Protein AF-A0A5R2N262-F1 (afdb_monomer_lite)

Sequence (107 aa):
MSVRNAAKRFSSVMTAASLSLALLIPTGPAFADAGFRQWVAGFRATAVAGGVSGAVYDQAFRGINEPDPVVLEKARTQPEFTAPAWDYFDNRVHDQSVAVGQQMAKK

Secondary structure (DSSP, 8-state):
--STTHHHHHHHHHHHHHHHHHTTS--PSPP--HHHHHHHHHHHHHHHHTT--HHHHHHHTTT--S--HHHHHHHH---SPPPPHHHHHHHHSSHHHHHHHHHHHT-

Radius of gyration: 30.35 Å; chains: 1; bounding box: 85×37×73 Å

Structure (mmCIF, N/CA/C/O backbone):
data_AF-A0A5R2N262-F1
#
_entry.id   AF-A0A5R2N262-F1
#
loop_
_atom_site.group_PDB
_atom_site.id
_atom_site.type_symbol
_atom_site.label_atom_id
_atom_site.label_alt_id
_atom_site.label_comp_id
_atom_site.label_asym_id
_atom_site.label_entity_id
_atom_site.label_seq_id
_atom_site.pdbx_PDB_ins_code
_atom_site.Cartn_x
_atom_site.Cartn_y
_atom_site.Cartn_z
_atom_site.occupancy
_atom_site.B_iso_or_equiv
_atom_site.auth_seq_id
_atom_site.auth_comp_id
_atom_site.auth_asym_id
_atom_site.auth_atom_id
_atom_site.pdbx_PDB_model_num
ATOM 1 N N . MET A 1 1 ? 59.979 19.973 -45.830 1.00 45.50 1 MET A N 1
ATOM 2 C CA . MET A 1 1 ? 59.147 20.448 -44.704 1.00 45.50 1 MET A CA 1
ATOM 3 C C . MET A 1 1 ? 57.696 20.519 -45.175 1.00 45.50 1 MET A C 1
ATOM 5 O O . MET A 1 1 ? 57.459 21.074 -46.232 1.00 45.50 1 MET A O 1
ATOM 9 N N . SER A 1 2 ? 56.769 19.930 -44.411 1.00 57.97 2 SER A N 1
ATOM 10 C CA . SER A 1 2 ? 55.323 20.230 -44.379 1.00 57.97 2 SER A CA 1
ATOM 11 C C . SER A 1 2 ? 54.417 19.937 -45.596 1.00 57.97 2 SER A C 1
ATOM 13 O O . SER A 1 2 ? 54.035 20.848 -46.312 1.00 57.97 2 SER A O 1
ATOM 15 N N . VAL A 1 3 ? 53.948 18.685 -45.745 1.00 54.22 3 VAL A N 1
ATOM 16 C CA . VAL A 1 3 ? 52.623 18.403 -46.375 1.00 54.22 3 VAL A CA 1
ATOM 17 C C . VAL A 1 3 ? 51.903 17.212 -45.708 1.00 54.22 3 VAL A C 1
ATOM 19 O O . VAL A 1 3 ? 50.682 17.196 -45.593 1.00 54.22 3 VAL A O 1
ATOM 22 N N . ARG A 1 4 ? 52.635 16.234 -45.149 1.00 50.91 4 ARG A N 1
ATOM 23 C CA . ARG A 1 4 ? 52.045 15.017 -44.540 1.00 50.91 4 ARG A CA 1
ATOM 24 C C . ARG A 1 4 ? 51.305 15.219 -43.203 1.00 50.91 4 ARG A C 1
ATOM 26 O O . ARG A 1 4 ? 50.581 14.322 -42.782 1.00 50.91 4 ARG A O 1
ATOM 33 N N . ASN A 1 5 ? 51.438 16.378 -42.553 1.00 45.56 5 ASN A N 1
ATOM 34 C CA . ASN A 1 5 ? 50.828 16.639 -41.238 1.00 45.56 5 ASN A CA 1
ATOM 35 C C . ASN A 1 5 ? 49.448 17.320 -41.297 1.00 45.56 5 ASN A C 1
ATOM 37 O O . ASN A 1 5 ? 48.765 17.368 -40.277 1.00 45.56 5 ASN A O 1
ATOM 41 N N . ALA A 1 6 ? 49.016 17.825 -42.458 1.00 48.62 6 ALA A N 1
ATOM 42 C CA . ALA A 1 6 ? 47.738 18.532 -42.584 1.00 48.62 6 ALA A CA 1
ATOM 43 C C . ALA A 1 6 ? 46.529 17.574 -42.603 1.00 48.62 6 ALA A C 1
ATOM 45 O O . ALA A 1 6 ? 45.525 17.834 -41.943 1.00 48.62 6 ALA A O 1
ATOM 46 N N . ALA A 1 7 ? 46.649 16.419 -43.268 1.00 48.12 7 ALA A N 1
ATOM 47 C CA . ALA A 1 7 ? 45.550 15.455 -43.400 1.00 48.12 7 ALA A CA 1
ATOM 48 C C . ALA A 1 7 ? 45.171 14.774 -42.070 1.00 48.12 7 ALA A C 1
ATOM 50 O O . ALA A 1 7 ? 43.995 14.556 -41.795 1.00 48.12 7 ALA A O 1
ATOM 51 N N . LYS A 1 8 ? 46.150 14.509 -41.190 1.00 46.91 8 LYS A N 1
ATOM 52 C CA . LYS A 1 8 ? 45.885 13.933 -39.857 1.00 46.91 8 LYS A CA 1
ATOM 53 C C . LYS A 1 8 ? 45.213 14.918 -38.896 1.00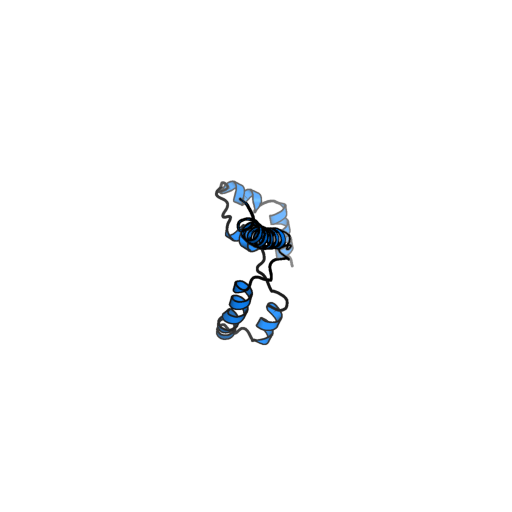 46.91 8 LYS A C 1
ATOM 55 O O . LYS A 1 8 ? 44.552 14.486 -37.960 1.00 46.91 8 LYS A O 1
ATOM 60 N N . ARG A 1 9 ? 45.354 16.230 -39.123 1.00 49.38 9 ARG A N 1
ATOM 61 C CA . ARG A 1 9 ? 44.721 17.262 -38.286 1.00 49.38 9 ARG A CA 1
ATOM 62 C C . ARG A 1 9 ? 43.255 17.506 -38.644 1.00 49.38 9 ARG A C 1
ATOM 64 O O . ARG A 1 9 ? 42.504 17.914 -37.770 1.00 49.38 9 ARG A O 1
ATOM 71 N N . PHE A 1 10 ? 42.829 17.188 -39.867 1.00 44.69 10 PHE A N 1
ATOM 72 C CA . PHE A 1 10 ? 41.422 17.306 -40.269 1.00 44.69 10 PHE A CA 1
ATOM 73 C C . PHE A 1 10 ? 40.551 16.129 -39.800 1.00 44.69 10 PHE A C 1
ATOM 75 O O . PHE A 1 10 ? 39.416 16.349 -39.386 1.00 44.69 10 PHE A O 1
ATOM 82 N N . SER A 1 11 ? 41.082 14.899 -39.753 1.00 45.31 11 SER A N 1
ATOM 83 C CA . SER A 1 11 ? 40.324 13.749 -39.221 1.00 45.31 11 SER A CA 1
ATOM 84 C C . SER A 1 11 ? 40.069 13.806 -37.711 1.00 45.31 11 SER A C 1
ATOM 86 O O . SER A 1 11 ? 39.088 13.227 -37.256 1.00 45.31 11 SER A O 1
ATOM 88 N N . SER A 1 12 ? 40.904 14.500 -36.927 1.00 44.97 12 SER A N 1
ATOM 89 C CA . SER A 1 12 ? 40.700 14.627 -35.472 1.00 44.97 12 SER A CA 1
ATOM 90 C C . SER A 1 12 ? 39.722 15.732 -35.069 1.00 44.97 12 SER A C 1
ATOM 92 O O . SER A 1 12 ? 39.173 15.675 -33.974 1.00 44.97 12 SER A O 1
ATOM 94 N N . VAL A 1 13 ? 39.475 16.728 -35.926 1.00 50.94 13 VAL A N 1
ATOM 95 C CA . VAL A 1 13 ? 38.512 17.802 -35.615 1.00 50.94 13 VAL A CA 1
ATOM 96 C C . VAL A 1 13 ? 37.072 17.347 -35.888 1.00 50.94 13 VAL A C 1
ATOM 98 O O . VAL A 1 13 ? 36.160 17.738 -35.164 1.00 50.94 13 VAL A O 1
ATOM 101 N N . MET A 1 14 ? 36.861 16.448 -36.857 1.00 51.28 14 MET A N 1
ATOM 102 C CA . MET A 1 14 ? 35.522 15.947 -37.198 1.00 51.28 14 MET A CA 1
ATOM 103 C C . MET A 1 14 ? 34.957 14.951 -36.171 1.00 51.28 14 MET A C 1
ATOM 105 O O . MET A 1 14 ? 33.752 14.942 -35.949 1.00 51.28 14 MET A O 1
ATOM 109 N N . THR A 1 15 ? 35.805 14.161 -35.501 1.00 52.19 15 THR A N 1
ATOM 110 C CA . THR A 1 15 ? 35.391 13.246 -34.417 1.00 52.19 15 THR A CA 1
ATOM 111 C C . THR A 1 15 ? 35.157 13.960 -33.085 1.00 52.19 15 THR A C 1
ATOM 113 O O . THR A 1 15 ? 34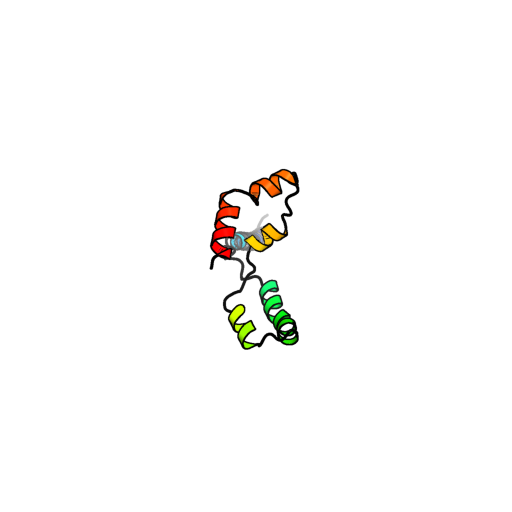.275 13.561 -32.323 1.00 52.19 15 THR A O 1
ATOM 116 N N . ALA A 1 16 ? 35.896 15.039 -32.807 1.00 50.97 16 ALA A N 1
ATOM 117 C CA . ALA A 1 16 ? 35.697 15.841 -31.600 1.00 50.97 16 ALA A CA 1
ATOM 118 C C . ALA A 1 16 ? 34.379 16.640 -31.648 1.00 50.97 16 ALA A C 1
ATOM 120 O O . ALA A 1 16 ? 33.645 16.668 -30.663 1.00 50.97 16 ALA A O 1
ATOM 121 N N . ALA A 1 17 ? 34.028 17.214 -32.806 1.00 53.88 17 ALA A N 1
ATOM 122 C CA . ALA A 1 17 ? 32.791 17.983 -32.969 1.00 53.88 17 ALA A CA 1
ATOM 123 C C . ALA A 1 17 ? 31.517 17.124 -32.826 1.00 53.88 17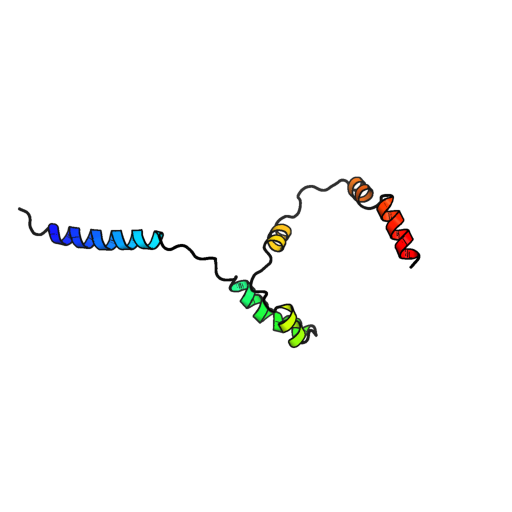 ALA A C 1
ATOM 125 O O . ALA A 1 17 ? 30.528 17.575 -32.247 1.00 53.88 17 ALA A O 1
ATOM 126 N N . SER A 1 18 ? 31.542 15.867 -33.286 1.00 55.03 18 SER A N 1
ATOM 127 C CA . SER A 1 18 ? 30.422 14.928 -33.127 1.00 55.03 18 SER A CA 1
ATOM 128 C C . SER A 1 18 ? 30.182 14.507 -31.674 1.00 55.03 18 SER A C 1
ATOM 130 O O . SER A 1 18 ? 29.036 14.285 -31.288 1.00 55.03 18 SER A O 1
ATOM 132 N N . LEU A 1 19 ? 31.235 14.437 -30.851 1.00 56.12 19 LEU A N 1
ATOM 133 C CA . LEU A 1 19 ? 31.100 14.090 -29.435 1.00 56.12 19 LEU A CA 1
ATOM 134 C C . LEU A 1 19 ? 30.516 15.257 -28.625 1.00 56.12 19 LEU A C 1
ATOM 136 O O . LEU A 1 19 ? 29.714 15.040 -27.723 1.00 56.12 19 LEU A O 1
ATOM 140 N N . SER A 1 20 ? 30.853 16.498 -28.990 1.00 58.84 20 SER A N 1
ATOM 141 C CA . SER A 1 20 ? 30.277 17.695 -28.370 1.00 58.84 20 SER A CA 1
ATOM 142 C C . SER A 1 20 ? 28.795 17.884 -28.704 1.00 58.84 20 SER A C 1
ATOM 144 O O . SER A 1 20 ? 28.046 18.328 -27.841 1.00 58.84 20 SER A O 1
ATOM 146 N N . LEU A 1 21 ? 28.342 17.509 -29.908 1.00 58.19 21 LEU A N 1
ATOM 147 C CA . LEU A 1 21 ? 26.930 17.632 -30.293 1.00 58.19 21 LEU A CA 1
ATOM 148 C C . LEU A 1 21 ? 26.019 16.627 -29.562 1.00 58.19 21 LEU A C 1
ATOM 150 O O . LEU A 1 21 ? 24.862 16.937 -29.291 1.00 58.19 21 LEU A O 1
ATOM 154 N N . ALA A 1 22 ? 26.543 15.458 -29.175 1.00 60.75 22 ALA A N 1
ATOM 155 C CA . ALA A 1 22 ? 25.795 14.465 -28.400 1.00 60.75 22 ALA A CA 1
ATOM 156 C C . ALA A 1 22 ? 25.437 14.943 -26.976 1.00 60.75 22 ALA A C 1
ATOM 158 O O . ALA A 1 22 ? 24.433 14.497 -26.427 1.00 60.75 22 ALA A O 1
ATOM 159 N N . LEU A 1 23 ? 26.200 15.883 -26.396 1.00 61.50 23 LEU A N 1
ATOM 160 C CA . LEU A 1 23 ? 25.888 16.488 -25.090 1.00 61.50 23 LEU A CA 1
ATOM 161 C C . LEU A 1 23 ? 24.759 17.531 -25.139 1.00 61.50 23 LEU A C 1
ATOM 163 O O . LEU A 1 23 ? 24.255 17.918 -24.088 1.00 61.50 23 LEU A O 1
ATOM 167 N N . LEU A 1 24 ? 24.361 17.993 -26.329 1.00 65.12 24 LEU A N 1
ATOM 168 C CA . LEU A 1 24 ? 23.244 18.929 -26.498 1.00 65.12 24 LEU A CA 1
ATOM 169 C C . LEU A 1 24 ? 21.904 18.228 -26.754 1.00 65.12 24 LEU A C 1
ATOM 171 O O . LEU A 1 24 ? 20.898 18.911 -26.938 1.00 65.12 24 LEU A O 1
ATOM 175 N N . ILE A 1 25 ? 21.863 16.890 -26.769 1.00 71.12 25 ILE A N 1
ATOM 176 C CA . ILE A 1 25 ? 20.596 16.164 -26.863 1.00 71.12 25 ILE A CA 1
ATOM 177 C C . ILE A 1 25 ? 19.891 16.313 -25.509 1.00 71.12 25 ILE A C 1
ATOM 179 O O . ILE A 1 25 ? 20.400 15.791 -24.514 1.00 71.12 25 ILE A O 1
ATOM 183 N N . PRO A 1 26 ? 18.740 17.006 -25.426 1.00 67.31 26 PRO A N 1
ATOM 184 C CA . PRO A 1 26 ? 17.973 17.031 -24.195 1.00 67.31 26 PRO A CA 1
ATOM 185 C C . PRO A 1 26 ? 17.607 15.591 -23.842 1.00 67.31 26 PRO A C 1
ATOM 187 O O . PRO A 1 26 ? 16.981 14.883 -24.634 1.00 67.31 26 PRO A O 1
ATOM 190 N N . THR A 1 27 ? 18.005 15.144 -22.653 1.00 63.22 27 THR A N 1
ATOM 191 C CA . THR A 1 27 ? 17.433 13.946 -22.046 1.00 63.22 27 THR A CA 1
ATOM 192 C C . THR A 1 27 ? 15.953 14.240 -21.840 1.00 63.22 27 THR A C 1
ATOM 194 O O . THR A 1 27 ? 15.579 14.945 -20.902 1.00 63.22 27 THR A O 1
ATOM 197 N N . GLY A 1 28 ? 15.121 13.786 -22.780 1.00 61.28 28 GLY A N 1
ATOM 198 C CA . GLY A 1 28 ? 13.671 13.882 -22.670 1.00 61.28 28 GLY A CA 1
ATOM 199 C C . GLY A 1 28 ? 13.180 13.239 -21.368 1.00 61.28 28 GLY A C 1
ATOM 200 O O . GLY A 1 28 ? 13.939 12.506 -20.724 1.00 61.28 28 GLY A O 1
ATOM 201 N N . PRO A 1 29 ? 11.928 13.513 -20.959 1.00 59.84 29 PRO A N 1
ATOM 202 C CA . PRO A 1 29 ? 11.372 12.948 -19.736 1.00 59.84 29 PRO A CA 1
ATOM 203 C C . PRO A 1 29 ? 11.590 11.435 -19.735 1.00 59.84 29 PRO A C 1
ATOM 205 O O . PRO A 1 29 ? 11.349 10.768 -20.745 1.00 59.84 29 PRO A O 1
ATOM 208 N N . ALA A 1 30 ? 12.120 10.921 -18.625 1.00 57.09 30 ALA A N 1
ATOM 209 C CA . ALA A 1 30 ? 12.391 9.505 -18.466 1.00 57.09 30 ALA A CA 1
ATOM 210 C C . ALA A 1 30 ? 11.118 8.724 -18.808 1.00 57.09 30 ALA A C 1
ATOM 212 O O . ALA A 1 30 ? 10.059 8.955 -18.227 1.00 57.09 30 ALA A O 1
ATOM 213 N N . PHE A 1 31 ? 11.220 7.846 -19.806 1.00 56.38 31 PHE A N 1
ATOM 214 C CA . PHE A 1 31 ? 10.157 6.917 -20.154 1.00 56.38 31 PHE A CA 1
ATOM 215 C C . PHE A 1 31 ? 9.715 6.193 -18.883 1.00 56.38 31 PHE A C 1
ATOM 217 O O . PHE A 1 31 ? 10.567 5.799 -18.087 1.00 56.38 31 PHE A O 1
ATOM 224 N N . ALA A 1 32 ? 8.400 6.031 -18.721 1.00 60.97 32 ALA A N 1
ATOM 225 C CA . ALA A 1 32 ? 7.770 5.296 -17.633 1.00 60.97 32 ALA A CA 1
ATOM 226 C C . ALA A 1 32 ? 8.621 4.093 -17.173 1.00 60.97 32 ALA A C 1
ATOM 228 O O . ALA A 1 32 ? 9.217 3.393 -18.005 1.00 60.97 32 ALA A O 1
ATOM 229 N N . ASP A 1 33 ? 8.657 3.829 -15.869 1.00 74.94 33 ASP A N 1
ATOM 230 C CA . ASP A 1 33 ? 9.532 2.808 -15.291 1.00 74.94 33 ASP A CA 1
ATOM 231 C C . ASP A 1 33 ? 9.235 1.424 -15.906 1.00 74.94 33 ASP A C 1
ATOM 233 O O . ASP A 1 33 ? 8.155 0.845 -15.744 1.00 74.94 33 ASP A O 1
ATOM 237 N N . ALA A 1 34 ? 10.178 0.915 -16.708 1.00 83.06 34 ALA A N 1
ATOM 238 C CA . ALA A 1 34 ? 10.014 -0.349 -17.422 1.00 83.06 34 ALA A CA 1
ATOM 239 C C . ALA A 1 34 ? 9.897 -1.536 -16.455 1.00 83.06 34 ALA A C 1
ATOM 241 O O . ALA A 1 34 ? 9.155 -2.479 -16.737 1.00 83.06 34 ALA A O 1
ATOM 242 N N . GLY A 1 35 ? 10.574 -1.460 -15.305 1.00 90.44 35 GLY A N 1
ATOM 243 C CA . GLY A 1 35 ? 10.491 -2.461 -14.249 1.00 90.44 35 GLY A CA 1
ATOM 244 C C . GLY A 1 35 ? 9.116 -2.474 -13.593 1.00 90.44 35 GLY A C 1
ATOM 245 O O . GLY A 1 35 ? 8.543 -3.542 -13.397 1.00 90.44 35 GLY A O 1
ATOM 246 N N . PHE A 1 36 ? 8.531 -1.304 -13.336 1.00 94.19 36 PHE A N 1
ATOM 247 C CA . PHE A 1 36 ? 7.190 -1.190 -12.772 1.00 94.19 36 PHE A CA 1
ATOM 248 C C . PHE A 1 36 ? 6.127 -1.764 -13.711 1.00 94.19 36 PHE A C 1
ATOM 250 O O . PHE A 1 36 ? 5.306 -2.571 -13.281 1.00 94.19 36 PHE A O 1
ATOM 257 N N . ARG A 1 37 ? 6.166 -1.440 -15.011 1.00 93.56 37 ARG A N 1
ATOM 258 C CA . ARG A 1 37 ? 5.229 -2.042 -15.979 1.00 93.56 37 ARG A CA 1
ATOM 259 C C . ARG A 1 37 ? 5.383 -3.557 -16.072 1.00 93.56 37 ARG A C 1
ATOM 261 O O . ARG A 1 37 ? 4.383 -4.268 -16.156 1.00 93.56 37 ARG A O 1
ATOM 268 N N . GLN A 1 38 ? 6.618 -4.056 -16.043 1.00 94.94 38 GLN A N 1
ATOM 269 C CA . GLN A 1 38 ? 6.879 -5.494 -16.017 1.00 94.94 38 GLN A CA 1
ATOM 270 C C . GLN A 1 38 ? 6.332 -6.136 -14.736 1.00 94.94 38 GLN A C 1
ATOM 272 O O . GLN A 1 38 ? 5.746 -7.217 -14.796 1.00 94.94 38 GLN A O 1
ATOM 277 N N . TRP A 1 39 ? 6.478 -5.464 -13.595 1.00 96.06 39 TRP A N 1
ATOM 278 C CA . TRP A 1 39 ? 5.914 -5.908 -12.328 1.00 96.06 39 TRP A CA 1
ATOM 279 C C . TRP A 1 39 ? 4.383 -5.954 -12.374 1.00 96.06 39 TRP A C 1
ATOM 281 O O . TRP A 1 39 ? 3.823 -6.978 -12.000 1.00 96.06 39 TRP A O 1
ATOM 291 N N . VAL A 1 40 ? 3.706 -4.926 -12.903 1.00 96.50 40 VAL A N 1
ATOM 292 C CA . VAL A 1 40 ? 2.243 -4.936 -13.104 1.00 96.50 40 VAL A CA 1
ATOM 293 C C . VAL A 1 40 ? 1.839 -6.119 -13.992 1.00 96.50 40 VAL A C 1
ATOM 295 O O . VAL A 1 40 ? 0.989 -6.927 -13.628 1.00 96.50 40 VAL A O 1
ATOM 298 N N . ALA A 1 41 ? 2.499 -6.300 -15.137 1.00 95.19 41 ALA A N 1
ATOM 299 C CA . ALA A 1 41 ? 2.187 -7.413 -16.030 1.00 95.19 41 ALA A CA 1
ATOM 300 C C . ALA A 1 41 ? 2.367 -8.787 -15.350 1.00 95.19 41 ALA A C 1
ATOM 302 O O . ALA A 1 41 ? 1.519 -9.667 -15.500 1.00 95.19 41 ALA A O 1
ATOM 303 N N . GLY A 1 42 ? 3.442 -8.970 -14.577 1.00 97.00 42 GLY A N 1
ATOM 304 C CA . GLY A 1 42 ? 3.732 -10.225 -13.878 1.00 97.00 42 GLY A CA 1
ATOM 305 C C . GLY A 1 42 ? 2.830 -10.481 -12.667 1.00 97.00 42 GLY A C 1
ATOM 306 O O . GLY A 1 42 ? 2.353 -11.600 -12.471 1.00 97.00 42 GLY A O 1
ATOM 307 N N . PHE A 1 43 ? 2.547 -9.449 -11.870 1.00 98.00 43 PHE A N 1
ATOM 308 C CA . PHE A 1 43 ? 1.757 -9.556 -10.641 1.00 98.00 43 PHE A CA 1
ATOM 309 C C . PHE A 1 43 ? 0.295 -9.929 -10.907 1.00 98.00 43 PHE A C 1
ATOM 311 O O . PHE A 1 43 ? -0.366 -10.504 -10.040 1.00 98.00 43 PHE A O 1
ATOM 318 N N . ARG A 1 44 ? -0.204 -9.689 -12.124 1.00 98.12 44 ARG A N 1
ATOM 319 C CA . ARG A 1 44 ? -1.528 -10.143 -12.564 1.00 98.12 44 ARG A CA 1
ATOM 320 C C . ARG A 1 44 ? -1.776 -11.627 -12.280 1.00 98.12 44 ARG A C 1
ATOM 322 O O . ARG A 1 44 ? -2.867 -11.977 -11.839 1.00 98.12 44 ARG A O 1
ATOM 329 N N . ALA A 1 45 ? -0.784 -12.495 -12.496 1.00 98.00 45 ALA A N 1
ATOM 330 C CA . ALA A 1 45 ? -0.920 -13.928 -12.222 1.00 98.00 45 ALA A CA 1
ATOM 331 C C . ALA A 1 45 ? -1.163 -14.203 -10.728 1.00 98.00 45 ALA A C 1
ATOM 333 O O . ALA A 1 45 ? -2.055 -14.975 -10.376 1.00 98.00 45 ALA A O 1
ATOM 334 N N . THR A 1 46 ? -0.429 -13.508 -9.855 1.00 98.38 46 THR A N 1
ATOM 335 C CA . THR A 1 46 ? -0.604 -13.570 -8.398 1.00 98.38 46 THR A CA 1
ATOM 336 C C . THR A 1 46 ? -1.991 -13.086 -7.980 1.00 98.38 46 THR A C 1
ATOM 338 O O . THR A 1 46 ? -2.665 -13.752 -7.200 1.00 98.38 46 THR A O 1
ATOM 341 N N . ALA A 1 47 ? -2.448 -11.954 -8.523 1.00 98.12 47 ALA A N 1
ATOM 342 C CA . ALA A 1 47 ? -3.758 -11.395 -8.196 1.00 98.12 47 ALA A CA 1
ATOM 343 C C . ALA A 1 47 ? -4.906 -12.332 -8.606 1.00 98.12 47 ALA A C 1
ATOM 345 O O . ALA A 1 47 ? -5.829 -12.561 -7.824 1.00 98.12 47 ALA A O 1
ATOM 346 N N . VAL A 1 48 ? -4.823 -12.922 -9.803 1.00 98.12 48 VAL A N 1
ATOM 347 C CA . VAL A 1 48 ? -5.821 -13.884 -10.293 1.00 98.12 48 VAL A CA 1
ATOM 348 C C . VAL A 1 48 ? -5.831 -15.160 -9.454 1.00 98.12 48 VAL A C 1
ATOM 350 O O . VAL A 1 48 ? -6.907 -15.636 -9.096 1.00 98.12 48 VAL A O 1
ATOM 353 N N . ALA A 1 49 ? -4.662 -15.682 -9.069 1.00 98.31 49 ALA A N 1
ATOM 354 C CA . ALA A 1 49 ? -4.572 -16.819 -8.150 1.00 98.31 49 ALA A CA 1
ATOM 355 C C . ALA A 1 49 ? -5.185 -16.513 -6.768 1.00 98.31 49 ALA A C 1
ATOM 357 O O . ALA A 1 49 ? -5.716 -17.410 -6.119 1.00 98.31 49 ALA A O 1
ATOM 358 N N . GLY A 1 50 ? -5.163 -15.244 -6.344 1.00 98.06 50 GLY A N 1
ATOM 359 C CA . GLY A 1 50 ? -5.826 -14.750 -5.134 1.00 98.06 50 GLY A CA 1
ATOM 360 C C . GLY A 1 50 ? -7.330 -14.476 -5.275 1.00 98.06 50 GLY A C 1
ATOM 361 O O . GLY A 1 50 ? -7.935 -13.969 -4.335 1.00 98.06 50 GLY A O 1
ATOM 362 N N . GLY A 1 51 ? -7.942 -14.781 -6.424 1.00 98.19 51 GLY A N 1
ATOM 363 C CA . GLY A 1 51 ? -9.382 -14.617 -6.658 1.00 9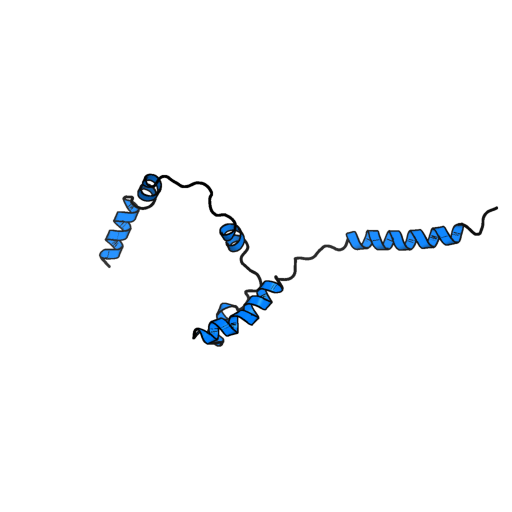8.19 51 GLY A CA 1
ATOM 364 C C . GLY A 1 51 ? -9.799 -13.272 -7.265 1.00 98.19 51 GLY A C 1
ATOM 365 O O . GLY A 1 51 ? -10.993 -13.027 -7.438 1.00 98.19 51 GLY A O 1
ATOM 366 N N . VAL A 1 52 ? -8.855 -12.399 -7.633 1.00 98.38 52 VAL A N 1
ATOM 367 C CA . VAL A 1 52 ? -9.168 -11.153 -8.351 1.00 98.38 52 VAL A CA 1
ATOM 368 C C . VAL A 1 52 ? -9.465 -11.474 -9.815 1.00 98.38 52 VAL A C 1
ATOM 370 O O . VAL A 1 52 ? -8.647 -12.074 -10.508 1.00 98.38 52 VAL A O 1
ATOM 373 N N . SER A 1 53 ? -10.623 -11.055 -10.332 1.00 98.25 53 SER A N 1
ATOM 374 C CA . SER A 1 53 ? -10.907 -11.247 -11.760 1.00 98.25 53 SER A CA 1
ATOM 375 C C . SER A 1 53 ? -9.941 -10.436 -12.633 1.00 98.25 53 SER A C 1
ATOM 377 O O . SER A 1 53 ? -9.575 -9.307 -12.296 1.00 98.25 53 SER A O 1
ATOM 379 N N . GLY A 1 54 ? -9.571 -10.979 -13.798 1.00 98.00 54 GLY A N 1
ATOM 380 C CA . GLY A 1 54 ? -8.699 -10.277 -14.745 1.00 98.00 54 GLY A CA 1
ATOM 381 C C . GLY A 1 54 ? -9.246 -8.903 -15.148 1.00 98.00 54 GLY A C 1
ATOM 382 O O . GLY A 1 54 ? -8.496 -7.939 -15.180 1.00 98.00 54 GLY A O 1
ATOM 383 N N . ALA A 1 55 ? -10.563 -8.784 -15.343 1.00 98.25 55 ALA A N 1
ATOM 384 C CA . ALA A 1 55 ? -11.204 -7.514 -15.680 1.00 98.25 55 ALA A CA 1
ATOM 385 C C . ALA A 1 55 ? -11.037 -6.450 -14.580 1.00 98.25 55 ALA A C 1
ATOM 387 O O . ALA A 1 55 ? -10.757 -5.293 -14.889 1.00 98.25 55 ALA A O 1
ATOM 388 N N . VAL A 1 56 ? -11.164 -6.838 -13.304 1.00 98.38 56 VAL A N 1
ATOM 389 C CA . VAL A 1 56 ? -10.929 -5.932 -12.167 1.00 98.38 56 VAL A CA 1
ATOM 390 C C . VAL A 1 56 ? -9.464 -5.504 -12.118 1.00 98.38 56 VAL A C 1
ATOM 392 O O . VAL A 1 56 ? -9.190 -4.322 -11.928 1.00 98.38 56 VAL A O 1
ATOM 395 N N . TYR A 1 57 ? -8.530 -6.431 -12.345 1.00 98.38 57 TYR A N 1
ATOM 396 C CA . TYR A 1 57 ? -7.102 -6.116 -12.400 1.00 98.38 57 TYR A CA 1
ATOM 397 C C . TYR A 1 57 ? -6.784 -5.111 -13.516 1.00 98.38 57 TYR A C 1
ATOM 399 O O . TYR A 1 57 ? -6.191 -4.060 -13.274 1.00 98.38 57 TYR A O 1
ATOM 407 N N . ASP A 1 58 ? -7.243 -5.404 -14.732 1.00 97.62 58 ASP A N 1
ATOM 408 C CA . ASP A 1 58 ? -6.980 -4.599 -15.925 1.00 97.62 58 ASP A CA 1
ATOM 409 C C . ASP A 1 58 ? -7.653 -3.211 -15.826 1.00 97.62 58 ASP A C 1
ATOM 411 O O . ASP A 1 58 ? -7.153 -2.223 -16.366 1.00 97.62 58 ASP A O 1
ATOM 415 N N . GLN A 1 59 ? -8.780 -3.103 -15.111 1.00 98.19 59 GLN A N 1
ATOM 416 C CA . GLN A 1 59 ? -9.408 -1.823 -14.778 1.00 98.19 59 GLN A CA 1
ATOM 417 C C . GLN A 1 59 ? -8.611 -1.046 -13.722 1.00 98.19 59 GLN A C 1
ATOM 419 O O . GLN A 1 59 ? -8.400 0.151 -13.904 1.00 98.19 59 GLN A O 1
ATOM 424 N N . ALA A 1 60 ? -8.168 -1.703 -12.648 1.00 97.75 60 ALA A N 1
ATOM 425 C CA . ALA A 1 60 ? -7.454 -1.062 -11.544 1.00 97.75 60 ALA A CA 1
ATOM 426 C C . ALA A 1 60 ? -6.093 -0.492 -11.969 1.00 97.75 60 ALA A C 1
ATOM 428 O O . ALA A 1 60 ? -5.710 0.575 -11.505 1.00 97.75 60 ALA A O 1
ATOM 429 N N . PHE A 1 61 ? -5.386 -1.171 -12.878 1.00 96.69 61 PHE A N 1
ATOM 430 C CA . PHE A 1 61 ? -4.076 -0.735 -13.378 1.00 96.69 61 PHE A CA 1
ATOM 431 C C . PHE A 1 61 ? -4.143 0.122 -14.651 1.00 96.69 61 PHE A C 1
ATOM 433 O O . PHE A 1 61 ? -3.110 0.502 -15.207 1.00 96.69 61 PHE A O 1
ATOM 440 N N . ARG A 1 62 ? -5.342 0.466 -15.135 1.00 96.50 62 ARG A N 1
ATOM 441 C CA . ARG A 1 62 ? -5.497 1.261 -16.357 1.00 96.50 62 ARG A CA 1
ATOM 442 C C . ARG A 1 62 ? -4.896 2.654 -16.184 1.00 96.50 62 ARG A C 1
ATOM 444 O O . ARG A 1 62 ? -5.352 3.437 -15.361 1.00 96.50 62 ARG A O 1
ATOM 451 N N . GLY A 1 63 ? -3.906 2.976 -17.014 1.00 93.56 63 GLY A N 1
ATOM 452 C CA . GLY A 1 63 ? -3.233 4.279 -16.998 1.00 93.56 63 GLY A CA 1
ATOM 453 C C . GLY A 1 63 ? -2.155 4.426 -15.920 1.00 93.56 63 GLY A C 1
ATOM 454 O O . GLY A 1 63 ? -1.471 5.446 -15.906 1.00 93.56 63 GLY A O 1
ATOM 455 N N . ILE A 1 64 ? -1.949 3.414 -15.069 1.00 93.56 64 ILE A N 1
ATOM 456 C CA . ILE A 1 64 ? -0.882 3.410 -14.064 1.00 93.56 64 ILE A CA 1
ATOM 457 C C . ILE A 1 64 ? 0.392 2.867 -14.719 1.00 93.56 64 ILE A C 1
ATOM 459 O O . ILE A 1 64 ? 0.557 1.660 -14.884 1.00 93.56 64 ILE A O 1
ATOM 463 N N . ASN A 1 65 ? 1.285 3.768 -15.129 1.00 91.81 65 ASN A N 1
ATOM 464 C CA . ASN A 1 65 ? 2.509 3.412 -15.861 1.00 91.81 65 ASN A CA 1
ATOM 465 C C . ASN A 1 65 ? 3.794 3.565 -15.037 1.00 91.81 65 ASN A C 1
ATOM 467 O O . ASN A 1 65 ? 4.855 3.129 -15.483 1.00 91.81 65 ASN A O 1
ATOM 471 N N . GLU A 1 66 ? 3.697 4.163 -13.856 1.00 93.31 66 GLU A N 1
ATOM 472 C CA . GLU A 1 66 ? 4.815 4.484 -12.976 1.00 93.31 66 GLU A CA 1
ATOM 473 C C . GLU A 1 66 ? 4.387 4.369 -11.505 1.00 93.31 66 GLU A C 1
ATOM 475 O O . GLU A 1 66 ? 3.197 4.515 -11.202 1.00 93.31 66 GLU A O 1
ATOM 480 N N . PRO A 1 67 ? 5.323 4.069 -10.589 1.00 93.06 67 PRO A N 1
ATOM 481 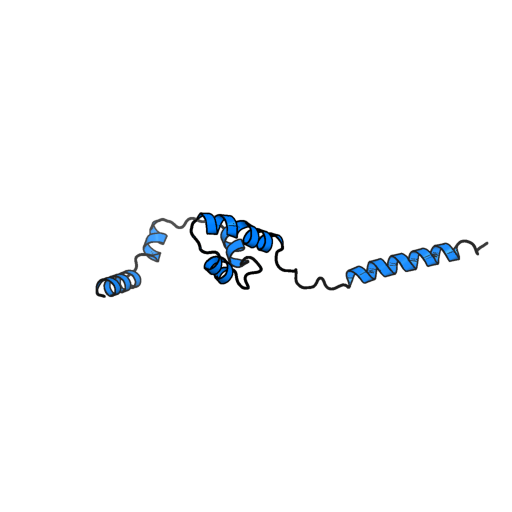C CA . PRO A 1 67 ? 5.041 4.071 -9.162 1.00 93.06 67 PRO A CA 1
ATOM 482 C C . PRO A 1 67 ? 4.862 5.506 -8.653 1.00 93.06 67 PRO A C 1
ATOM 484 O O . PRO A 1 67 ? 5.501 6.434 -9.145 1.00 93.06 67 PRO A O 1
ATOM 487 N N . ASP A 1 68 ? 4.049 5.675 -7.611 1.00 93.50 68 ASP A N 1
ATOM 488 C CA . ASP A 1 68 ? 3.906 6.964 -6.931 1.00 93.50 68 ASP A CA 1
ATOM 489 C C . ASP A 1 68 ? 5.211 7.319 -6.178 1.00 93.50 68 ASP A C 1
ATOM 491 O O . ASP A 1 68 ? 5.603 6.597 -5.248 1.00 93.50 68 ASP A O 1
ATOM 495 N N . PRO A 1 69 ? 5.900 8.418 -6.542 1.00 92.00 69 PRO A N 1
ATOM 496 C CA . PRO A 1 69 ? 7.158 8.799 -5.909 1.00 92.00 69 PRO A CA 1
ATOM 497 C C . PRO A 1 69 ? 6.999 9.155 -4.425 1.00 92.00 69 PRO A C 1
ATOM 499 O O . PRO A 1 69 ? 7.911 8.882 -3.646 1.00 92.00 69 PRO A O 1
ATOM 502 N N . VAL A 1 70 ? 5.848 9.692 -4.007 1.00 93.06 70 VAL A N 1
ATOM 503 C CA . VAL A 1 70 ? 5.577 10.042 -2.602 1.00 93.06 70 VAL A CA 1
ATOM 504 C C . VAL A 1 70 ? 5.453 8.780 -1.754 1.00 93.06 70 VAL A C 1
ATOM 506 O O . VAL A 1 70 ? 5.916 8.741 -0.612 1.00 93.06 70 VAL A O 1
ATOM 509 N N . VAL A 1 71 ? 4.862 7.718 -2.308 1.00 92.69 71 VAL A N 1
ATOM 510 C CA . VAL A 1 71 ? 4.794 6.411 -1.636 1.00 92.69 71 VAL A CA 1
ATOM 511 C C . VAL A 1 71 ? 6.197 5.837 -1.455 1.00 92.69 71 VAL A C 1
ATOM 513 O O . VAL A 1 71 ? 6.531 5.380 -0.362 1.00 92.69 71 VAL A O 1
ATOM 516 N N . LEU A 1 72 ? 7.038 5.900 -2.492 1.00 91.31 72 LEU A N 1
ATOM 517 C CA . LEU A 1 72 ? 8.421 5.422 -2.416 1.00 91.31 72 LEU A CA 1
ATOM 518 C C . LEU A 1 72 ? 9.262 6.221 -1.415 1.00 91.31 72 LEU A C 1
ATOM 520 O O . LEU A 1 72 ? 10.058 5.633 -0.686 1.00 91.31 72 LEU A O 1
ATOM 524 N N . GLU A 1 73 ? 9.084 7.539 -1.355 1.00 90.75 73 GLU A N 1
ATOM 525 C CA . GLU A 1 73 ? 9.734 8.402 -0.367 1.00 90.75 73 GLU A CA 1
ATOM 526 C C . GLU A 1 73 ? 9.335 8.002 1.059 1.00 90.75 73 GLU A C 1
ATOM 528 O O . GLU A 1 73 ? 10.193 7.678 1.880 1.00 90.75 73 GLU A O 1
ATOM 533 N N . LYS A 1 74 ? 8.030 7.920 1.340 1.00 91.12 74 LYS A N 1
ATOM 534 C CA . LYS A 1 74 ? 7.520 7.537 2.665 1.00 91.12 74 LYS A CA 1
ATOM 535 C C . LYS A 1 74 ? 7.923 6.121 3.073 1.00 91.12 74 LYS A C 1
ATOM 537 O O . LYS A 1 74 ? 8.143 5.877 4.252 1.00 91.12 74 LYS A O 1
ATOM 542 N N . ALA A 1 75 ? 8.046 5.194 2.124 1.00 89.69 75 ALA A N 1
ATOM 543 C CA . ALA A 1 75 ? 8.518 3.840 2.404 1.00 89.69 75 ALA A CA 1
ATOM 544 C C . ALA A 1 75 ? 10.002 3.800 2.814 1.00 89.69 75 ALA A C 1
ATOM 546 O O . ALA A 1 75 ? 10.399 2.920 3.578 1.00 89.69 75 ALA A O 1
ATOM 547 N N . ARG A 1 76 ? 10.820 4.743 2.323 1.00 89.00 76 ARG A N 1
ATOM 548 C CA . ARG A 1 76 ? 12.246 4.868 2.675 1.00 89.00 76 ARG A CA 1
ATOM 549 C C . ARG A 1 76 ? 12.459 5.564 4.015 1.00 89.00 76 ARG A C 1
ATOM 551 O O . ARG A 1 76 ? 13.448 5.288 4.685 1.00 89.00 76 ARG A O 1
ATOM 558 N N . THR A 1 77 ? 11.552 6.457 4.397 1.00 83.31 77 THR A N 1
ATOM 559 C CA . THR A 1 77 ? 11.670 7.248 5.622 1.00 83.31 77 THR A CA 1
ATOM 560 C C . THR A 1 77 ? 10.823 6.644 6.733 1.00 83.31 77 THR A C 1
ATOM 562 O O . THR A 1 77 ? 9.631 6.915 6.844 1.00 83.31 77 THR A O 1
ATOM 565 N N . GLN A 1 78 ? 11.459 5.858 7.599 1.00 76.38 78 GLN A N 1
ATOM 566 C CA . GLN A 1 78 ? 10.912 5.532 8.914 1.00 76.38 78 GLN A CA 1
ATOM 567 C C . GLN A 1 78 ? 11.394 6.617 9.883 1.00 76.38 78 GLN A C 1
ATOM 569 O O . GLN A 1 78 ? 12.602 6.696 10.101 1.00 76.38 78 GLN A O 1
ATOM 574 N N . PRO A 1 79 ? 10.519 7.496 10.411 1.00 77.69 79 PRO A N 1
ATOM 575 C CA . PRO A 1 79 ? 10.946 8.567 11.303 1.00 77.69 79 PRO A CA 1
ATOM 576 C C . PRO A 1 79 ? 11.785 8.009 12.458 1.00 77.69 79 PRO A C 1
ATOM 578 O O . PRO A 1 79 ? 11.321 7.154 13.208 1.00 77.69 79 PRO A O 1
ATOM 581 N N . GLU A 1 80 ? 13.020 8.494 12.591 1.00 69.31 80 GLU A N 1
ATOM 582 C CA . GLU A 1 80 ? 13.983 8.021 13.600 1.00 69.31 80 GLU A CA 1
ATOM 583 C C . GLU A 1 80 ? 13.650 8.513 15.021 1.00 69.31 80 GLU A C 1
ATOM 585 O O . GLU A 1 80 ? 14.248 8.063 15.997 1.00 69.31 80 GLU A O 1
ATOM 590 N N . PHE A 1 81 ? 12.675 9.418 15.157 1.00 71.00 81 PHE A N 1
ATOM 591 C CA . PHE A 1 81 ? 12.237 9.961 16.438 1.00 71.00 81 PHE A CA 1
ATOM 592 C C . PHE A 1 81 ? 10.938 9.306 16.896 1.00 71.00 81 PHE A C 1
ATOM 594 O O . PHE A 1 81 ? 9.905 9.382 16.229 1.00 71.00 81 PHE A O 1
ATOM 601 N N . THR A 1 82 ? 10.980 8.706 18.080 1.00 73.56 82 THR A N 1
ATOM 602 C CA . THR A 1 82 ? 9.796 8.199 18.768 1.00 73.56 82 THR A CA 1
ATOM 603 C C . THR A 1 82 ? 9.204 9.302 19.634 1.00 73.56 82 THR A C 1
ATOM 605 O O . THR A 1 82 ? 9.886 9.827 20.516 1.00 73.56 82 THR A O 1
ATOM 608 N N . ALA A 1 83 ? 7.934 9.634 19.418 1.00 80.25 83 ALA A N 1
ATOM 609 C CA . ALA A 1 83 ? 7.194 10.447 20.373 1.00 80.25 83 ALA A CA 1
ATOM 610 C C . ALA A 1 83 ? 7.027 9.667 21.697 1.00 80.25 83 ALA A C 1
ATOM 612 O O . ALA A 1 83 ? 6.823 8.446 21.655 1.00 80.25 83 ALA A O 1
ATOM 613 N N . PRO A 1 84 ? 7.099 10.326 22.868 1.00 88.56 84 PRO A N 1
ATOM 614 C CA . PRO A 1 84 ? 6.643 9.742 24.122 1.00 88.56 84 PRO A CA 1
ATOM 615 C C . PRO A 1 84 ? 5.234 9.159 23.976 1.00 88.56 84 PRO A C 1
ATOM 617 O O . PRO A 1 84 ? 4.402 9.687 23.239 1.00 88.56 84 PRO A O 1
ATOM 620 N N . ALA A 1 85 ? 4.936 8.084 24.710 1.00 85.69 85 ALA A N 1
ATOM 621 C CA . ALA A 1 85 ? 3.614 7.457 24.652 1.00 85.69 85 ALA A CA 1
ATOM 622 C C . ALA A 1 85 ? 2.481 8.458 24.950 1.00 85.69 85 ALA A C 1
ATOM 624 O O . ALA A 1 85 ? 1.418 8.386 24.340 1.00 85.69 85 ALA A O 1
ATOM 625 N N . TRP A 1 86 ? 2.727 9.416 25.846 1.00 88.56 86 TRP A N 1
ATOM 626 C CA . TRP A 1 86 ? 1.772 10.456 26.236 1.00 88.56 86 TRP A CA 1
ATOM 627 C C . TRP A 1 86 ? 1.410 11.368 25.055 1.00 88.56 86 TRP A C 1
ATOM 629 O O . TRP A 1 86 ? 0.230 11.571 24.796 1.00 88.56 86 TRP A O 1
ATOM 639 N N . ASP A 1 87 ? 2.395 11.780 24.251 1.00 89.50 87 ASP A N 1
ATOM 640 C CA . ASP A 1 87 ? 2.173 12.580 23.040 1.00 89.50 87 ASP A CA 1
ATOM 641 C C . ASP A 1 87 ? 1.319 11.829 22.005 1.00 89.50 87 ASP A C 1
ATOM 643 O O . ASP A 1 87 ? 0.565 12.440 21.248 1.00 89.50 87 ASP A O 1
ATOM 647 N N . TYR A 1 88 ? 1.403 10.494 21.949 1.00 87.38 88 TYR A N 1
ATOM 648 C CA . TYR A 1 88 ? 0.501 9.707 21.105 1.00 87.38 88 TYR A CA 1
ATOM 649 C C . TYR A 1 88 ? -0.947 9.796 21.599 1.00 87.38 88 TYR A C 1
ATOM 651 O O . TYR A 1 88 ? -1.856 9.970 20.786 1.00 87.38 88 TYR A O 1
ATOM 659 N N . PHE A 1 89 ? -1.170 9.689 22.912 1.00 89.94 89 PHE A N 1
ATOM 660 C CA . PHE A 1 89 ? -2.509 9.780 23.492 1.00 89.94 89 PHE A CA 1
ATOM 661 C C . PHE A 1 89 ? -3.098 11.177 23.344 1.00 89.94 89 PHE A C 1
ATOM 663 O O . PHE A 1 89 ? -4.211 11.279 22.840 1.00 89.94 89 PHE A O 1
ATOM 670 N N . ASP A 1 90 ? -2.354 12.234 23.663 1.00 91.31 90 ASP A N 1
ATOM 671 C CA . ASP A 1 90 ? -2.848 13.613 23.558 1.00 91.31 90 ASP A CA 1
ATOM 672 C C . ASP A 1 90 ? -3.244 13.967 22.114 1.00 91.31 90 ASP A C 1
ATOM 674 O O . ASP A 1 90 ? -4.276 14.594 21.870 1.00 91.31 90 ASP A O 1
ATOM 678 N N . ASN A 1 91 ? -2.486 13.477 21.125 1.00 89.31 91 ASN A N 1
ATOM 679 C CA . ASN A 1 91 ? -2.790 13.692 19.708 1.00 89.31 91 ASN A CA 1
ATOM 680 C C . ASN A 1 91 ? -3.980 12.869 19.181 1.00 89.31 91 ASN A C 1
ATOM 682 O O . ASN A 1 91 ? -4.496 13.170 18.104 1.00 89.31 91 ASN A O 1
ATOM 686 N N . ARG A 1 92 ? -4.398 11.797 19.867 1.00 92.00 92 ARG A N 1
ATOM 687 C CA . ARG A 1 92 ? -5.457 10.880 19.390 1.00 92.00 92 ARG A CA 1
ATOM 688 C C . ARG A 1 92 ? -6.719 10.905 20.246 1.00 92.00 92 ARG A C 1
ATOM 690 O O . ARG A 1 92 ? -7.799 10.612 19.740 1.00 92.00 92 ARG A O 1
ATOM 697 N N . VAL A 1 93 ? -6.596 11.253 21.519 1.00 93.38 93 VAL A N 1
ATOM 698 C CA . VAL A 1 93 ? -7.657 11.252 22.524 1.00 93.38 93 VAL A CA 1
ATOM 699 C C . VAL A 1 93 ? -7.822 12.678 23.031 1.00 93.38 93 VAL A C 1
ATOM 701 O O . VAL A 1 93 ? -7.287 13.072 24.057 1.00 93.38 93 VAL A O 1
ATOM 704 N N . HIS A 1 94 ? -8.584 13.457 22.273 1.00 95.06 94 HIS A N 1
ATOM 705 C CA . HIS A 1 94 ? -8.918 14.839 22.597 1.00 95.06 94 HIS A CA 1
ATOM 706 C C . HIS A 1 94 ? -10.420 15.071 22.410 1.00 95.06 94 HIS A C 1
ATOM 708 O O . HIS A 1 94 ? -11.098 14.295 21.727 1.00 95.06 94 HIS A O 1
ATOM 714 N N . ASP A 1 95 ? -10.940 16.157 22.981 1.00 96.88 95 ASP A N 1
ATOM 715 C CA . ASP A 1 95 ? -12.381 16.436 23.060 1.00 96.88 95 ASP A CA 1
ATOM 716 C C . ASP A 1 95 ? -13.096 16.337 21.708 1.00 96.88 95 ASP A C 1
ATOM 718 O O . ASP A 1 95 ? -14.165 15.735 21.605 1.00 96.88 95 ASP A O 1
ATOM 722 N N . GLN A 1 96 ? -12.484 16.861 20.642 1.00 96.69 96 GLN A N 1
ATOM 723 C CA . GLN A 1 96 ? -13.040 16.752 19.291 1.00 96.69 96 GLN A CA 1
ATOM 724 C C . GLN A 1 96 ? -13.130 15.293 18.808 1.00 96.69 96 GLN A C 1
ATOM 726 O O . GLN A 1 96 ? -14.165 14.912 18.262 1.00 96.69 96 GLN A O 1
ATOM 731 N N . SER A 1 97 ? -12.103 14.464 19.019 1.00 96.50 97 SER A N 1
ATOM 732 C CA . SER A 1 97 ? -12.142 13.042 18.641 1.00 96.50 97 SER A CA 1
ATOM 733 C C . SER A 1 97 ? -13.208 12.277 19.434 1.00 96.50 97 SER A C 1
ATOM 735 O O . SER A 1 97 ? -13.941 11.467 18.863 1.00 96.50 97 SER A O 1
ATOM 737 N N . VAL A 1 98 ? -13.375 12.592 20.724 1.00 96.81 98 VAL A N 1
ATOM 738 C CA . VAL A 1 98 ? -14.436 12.021 21.571 1.00 96.81 98 VAL A CA 1
ATOM 739 C C . VAL A 1 98 ? -15.823 12.431 21.073 1.00 96.81 98 VAL A C 1
ATOM 741 O O . VAL A 1 98 ? -16.698 11.579 20.907 1.00 96.81 98 VAL A O 1
ATOM 744 N N . ALA A 1 99 ? -16.028 13.717 20.787 1.00 97.62 99 ALA A N 1
ATOM 745 C CA . ALA A 1 99 ? -17.301 14.232 20.292 1.00 97.62 99 ALA A CA 1
ATOM 746 C C . ALA A 1 99 ? -17.694 13.593 18.950 1.00 97.62 99 ALA A C 1
ATOM 748 O O . ALA A 1 99 ? -18.841 13.173 18.784 1.00 97.62 99 ALA A O 1
ATOM 749 N N . VAL A 1 100 ? -16.744 13.459 18.014 1.00 97.00 100 VAL A N 1
ATOM 750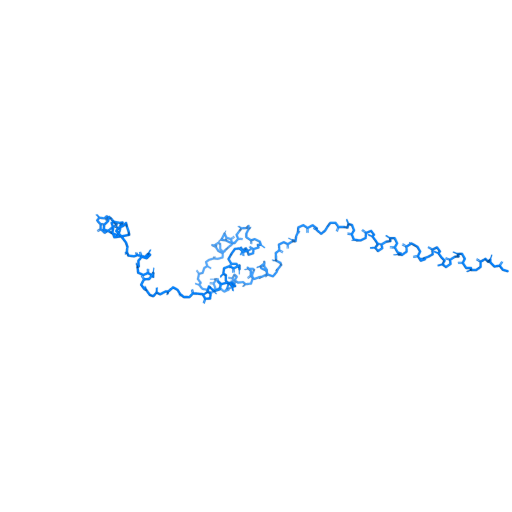 C CA . VAL A 1 100 ? -16.963 12.767 16.732 1.00 97.00 100 VAL A CA 1
ATOM 751 C C . VAL A 1 100 ? -17.345 11.304 16.965 1.00 97.00 100 VAL A C 1
ATOM 753 O O . VAL A 1 100 ? -18.338 10.839 16.404 1.00 97.00 100 VAL A O 1
ATOM 756 N N . GLY A 1 101 ? -16.628 10.595 17.842 1.00 97.31 101 GLY A N 1
ATOM 757 C CA . GLY A 1 101 ? -16.943 9.205 18.184 1.00 97.31 101 GLY A CA 1
ATOM 758 C C . GLY A 1 101 ? -18.360 9.031 18.743 1.00 97.31 101 GLY A C 1
ATOM 759 O O . GLY A 1 101 ? -19.103 8.155 18.301 1.00 97.31 101 GLY A O 1
ATOM 760 N N . GLN A 1 102 ? -18.787 9.911 19.654 1.00 97.69 102 GLN A N 1
ATOM 761 C CA . GLN A 1 102 ? -20.147 9.892 20.207 1.00 97.69 102 GLN A CA 1
ATOM 762 C C . GLN A 1 102 ? -21.223 10.199 19.159 1.00 97.69 102 GLN A C 1
ATOM 764 O O . GLN A 1 102 ? -22.317 9.641 19.225 1.00 97.69 102 GLN A O 1
ATOM 769 N N . GLN A 1 103 ? -20.945 11.089 18.202 1.00 97.62 103 GLN A N 1
ATOM 770 C CA . GLN A 1 103 ? -21.863 11.366 17.096 1.00 97.62 103 GLN A CA 1
ATOM 771 C C . GLN A 1 103 ? -22.011 10.157 16.171 1.00 97.62 103 GLN A C 1
ATOM 773 O O . GLN A 1 103 ? -23.125 9.851 15.754 1.00 97.62 103 GLN A O 1
ATOM 778 N N . MET A 1 104 ? -20.911 9.463 15.863 1.00 97.38 104 MET A N 1
ATOM 779 C CA . MET A 1 104 ? -20.938 8.249 15.042 1.00 97.38 104 MET A CA 1
ATOM 780 C C . MET A 1 104 ? -21.719 7.122 15.721 1.00 97.38 104 MET A C 1
ATOM 782 O O . MET A 1 104 ? -22.509 6.469 15.056 1.00 97.38 104 MET A O 1
ATOM 786 N N . ALA A 1 105 ? -21.561 6.939 17.035 1.00 96.62 105 ALA A N 1
ATOM 787 C CA . ALA A 1 105 ? -22.252 5.891 17.794 1.00 96.62 105 ALA A CA 1
ATOM 788 C C . ALA A 1 105 ? -23.776 6.093 17.928 1.00 96.62 105 ALA A C 1
ATOM 790 O O . ALA A 1 105 ? -24.482 5.174 18.332 1.00 96.62 105 ALA A O 1
ATOM 791 N N . LYS A 1 106 ? -24.283 7.298 17.639 1.00 92.62 106 LYS A N 1
ATOM 792 C CA . LYS A 1 106 ? -25.718 7.629 17.671 1.00 92.62 106 LYS A CA 1
ATOM 793 C C . LYS A 1 106 ? -26.424 7.420 16.325 1.00 92.62 106 LYS A C 1
ATOM 795 O O . LYS A 1 106 ? -27.643 7.578 16.282 1.00 92.62 106 LYS A O 1
ATOM 800 N N . LYS A 1 107 ? -25.676 7.164 15.247 1.00 66.69 107 LYS A N 1
ATOM 801 C CA . LYS A 1 107 ? -26.211 6.867 13.909 1.00 66.69 107 LYS A CA 1
ATOM 802 C C . LYS A 1 107 ? -26.429 5.371 13.749 1.00 66.69 107 LYS A C 1
ATOM 804 O O . LYS A 1 107 ? -27.416 5.025 13.070 1.00 66.69 107 LYS A O 1
#

Foldseek 3Di:
DDDVPPVVVVVVVVVVVVVVVVVPPPPPDPDQDPVVVVCLVVCLVVCVVVVHDSVNSCVVCVPVRHDDVVVVVVVVDDDPDDDDPVVVCPVQPDPVNVVVVVVVVVD

pLDDT: mean 81.01, std 18.61, range [44.69, 98.38]